Protein AF-A0A7W0FFZ6-F1 (afdb_monomer_lite)

pLDDT: mean 91.57, std 6.15, range [61.5, 97.56]

Radius of gyration: 18.79 Å; chains: 1; bounding box: 49×24×51 Å

Structure (mmCIF, N/CA/C/O backbone):
data_AF-A0A7W0FFZ6-F1
#
_entry.id   AF-A0A7W0FFZ6-F1
#
loop_
_atom_site.group_PDB
_atom_site.id
_atom_site.type_symbol
_atom_site.label_atom_id
_atom_site.label_alt_id
_atom_site.label_comp_id
_atom_site.label_asym_id
_atom_site.label_entity_id
_atom_site.label_seq_id
_atom_site.pdbx_PDB_ins_code
_atom_site.Cartn_x
_atom_site.Cartn_y
_atom_site.Cartn_z
_atom_site.occupancy
_atom_site.B_iso_or_equiv
_atom_site.auth_seq_id
_atom_site.auth_comp_id
_atom_site.auth_asym_id
_atom_site.auth_atom_id
_atom_site.pdbx_PDB_model_num
ATOM 1 N N . MET A 1 1 ? -24.785 -2.600 30.998 1.00 61.50 1 MET A N 1
ATOM 2 C CA . MET A 1 1 ? -23.933 -2.367 29.816 1.00 61.50 1 MET A CA 1
ATOM 3 C C . MET A 1 1 ? -24.801 -1.871 28.686 1.00 61.50 1 MET A C 1
ATOM 5 O O . MET A 1 1 ? -25.763 -2.546 28.333 1.00 61.50 1 MET A O 1
ATOM 9 N N . THR A 1 2 ? -24.495 -0.690 28.165 1.00 86.81 2 THR A N 1
ATOM 10 C CA . THR A 1 2 ? -25.173 -0.147 26.983 1.00 86.81 2 THR A CA 1
ATOM 11 C C . THR A 1 2 ? -24.725 -0.905 25.726 1.00 86.81 2 THR A C 1
ATOM 13 O O . THR A 1 2 ? -23.670 -1.542 25.702 1.00 86.81 2 THR A O 1
ATOM 16 N N . PHE A 1 3 ? -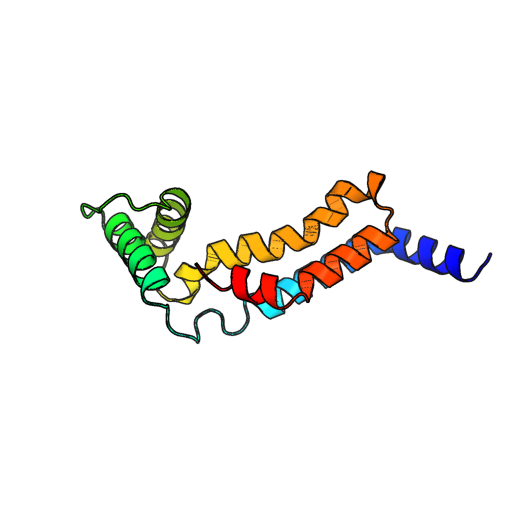25.530 -0.874 24.661 1.00 84.06 3 PHE A N 1
ATOM 17 C CA . PHE A 1 3 ? -25.197 -1.531 23.388 1.00 84.06 3 PHE A CA 1
ATOM 18 C C . PHE A 1 3 ? -23.836 -1.071 22.825 1.00 84.06 3 PHE A C 1
ATOM 20 O O . PHE A 1 3 ? -23.053 -1.887 22.340 1.00 84.06 3 PHE A O 1
ATOM 27 N N . LEU A 1 4 ? -23.522 0.219 22.978 1.00 82.06 4 LEU A N 1
ATOM 28 C CA . LEU A 1 4 ? -22.272 0.831 22.521 1.00 82.06 4 LEU A CA 1
ATOM 29 C C . LEU A 1 4 ? -21.043 0.329 23.296 1.00 82.06 4 LEU A C 1
ATOM 31 O O . LEU A 1 4 ? -20.008 0.047 22.695 1.00 82.06 4 LEU A O 1
ATOM 35 N N . GLU A 1 5 ? -21.157 0.134 24.612 1.00 83.25 5 GLU A N 1
ATOM 36 C CA . GLU A 1 5 ? -20.075 -0.443 25.427 1.00 83.25 5 GLU A CA 1
ATOM 37 C C . GLU A 1 5 ? -19.745 -1.877 25.007 1.00 83.25 5 GLU A C 1
ATOM 39 O O . GLU A 1 5 ? -18.578 -2.272 24.973 1.00 83.25 5 GLU A O 1
ATOM 44 N N . LYS A 1 6 ? -20.771 -2.658 24.650 1.00 86.00 6 LYS A N 1
ATOM 45 C CA . LYS A 1 6 ? -20.597 -4.039 24.194 1.00 86.00 6 LYS A CA 1
ATOM 46 C C . LYS A 1 6 ? -19.863 -4.103 22.851 1.00 86.00 6 LYS A C 1
ATOM 48 O O . LYS A 1 6 ? -19.011 -4.968 22.671 1.00 86.00 6 LYS A O 1
ATOM 53 N N . ILE A 1 7 ? -20.161 -3.182 21.932 1.00 86.25 7 ILE A N 1
ATOM 54 C CA . ILE A 1 7 ? -19.445 -3.060 20.653 1.00 86.25 7 ILE A CA 1
ATOM 55 C C . ILE A 1 7 ? -17.981 -2.693 20.894 1.00 86.25 7 ILE A C 1
ATOM 57 O O . ILE A 1 7 ? -17.096 -3.377 20.385 1.00 86.25 7 ILE A O 1
ATOM 61 N N . ASN A 1 8 ? -17.711 -1.673 21.710 1.00 86.06 8 ASN A N 1
ATOM 62 C CA . ASN A 1 8 ? -16.338 -1.254 21.993 1.00 86.06 8 ASN A CA 1
ATOM 63 C C . ASN A 1 8 ? -15.512 -2.362 22.659 1.00 86.06 8 ASN A C 1
ATOM 65 O O . ASN A 1 8 ? -14.349 -2.549 22.305 1.00 86.06 8 ASN A O 1
ATOM 69 N N . SER A 1 9 ? -16.100 -3.149 23.568 1.00 87.12 9 SER A N 1
ATOM 70 C CA . SER A 1 9 ? -15.374 -4.262 24.193 1.00 87.12 9 SER A CA 1
ATOM 71 C C . SER A 1 9 ? -15.050 -5.383 23.198 1.00 87.12 9 SER A C 1
ATOM 73 O O . SER A 1 9 ? -13.943 -5.925 23.228 1.00 87.12 9 SER A O 1
ATOM 75 N N . LEU A 1 10 ? -15.968 -5.693 22.272 1.00 90.00 10 LEU A N 1
ATOM 76 C CA . LEU A 1 10 ? -15.727 -6.649 21.188 1.00 90.00 10 LEU A CA 1
ATOM 77 C C . LEU A 1 10 ? -14.634 -6.154 20.239 1.00 90.00 10 LEU A C 1
ATOM 79 O O . LEU A 1 10 ? -13.723 -6.912 19.912 1.00 90.00 10 LEU A O 1
ATOM 83 N N . LEU A 1 11 ? -14.700 -4.889 19.822 1.00 88.94 11 LEU A N 1
ATOM 84 C CA . LEU A 1 11 ? -13.714 -4.290 18.924 1.00 88.94 11 LEU A CA 1
ATOM 85 C C . LEU A 1 11 ? -12.327 -4.264 19.545 1.00 88.94 11 LEU A C 1
ATOM 87 O O . LEU A 1 11 ? -11.367 -4.597 18.865 1.00 88.94 11 LEU A O 1
ATOM 91 N N . ASN A 1 12 ? -12.216 -3.938 20.832 1.00 90.12 12 ASN A N 1
ATOM 92 C CA . ASN A 1 12 ? -10.936 -3.978 21.527 1.00 90.12 12 ASN A CA 1
ATOM 93 C C . ASN A 1 12 ? -10.398 -5.417 21.609 1.00 90.12 12 ASN A C 1
ATOM 95 O O . ASN A 1 12 ? -9.256 -5.690 21.236 1.00 90.12 12 ASN A O 1
ATOM 99 N N . ARG A 1 13 ? -11.257 -6.377 21.978 1.00 92.25 13 ARG A N 1
ATOM 100 C CA . ARG A 1 13 ? -10.885 -7.797 22.058 1.00 92.25 13 ARG A CA 1
ATOM 101 C C . ARG A 1 13 ? -10.397 -8.366 20.722 1.00 92.25 13 ARG A C 1
ATOM 103 O O . ARG A 1 13 ? -9.466 -9.167 20.714 1.00 92.25 13 ARG A O 1
ATOM 110 N N . TYR A 1 14 ? -11.014 -7.968 19.611 1.00 95.19 14 TYR A N 1
ATOM 111 C CA . TYR A 1 14 ? -10.721 -8.482 18.268 1.00 95.19 14 TYR A CA 1
ATOM 112 C C . TYR A 1 14 ? -10.041 -7.454 17.357 1.00 95.19 14 TYR A C 1
ATOM 114 O O . TYR A 1 14 ? -10.052 -7.605 16.137 1.00 95.19 14 TYR A O 1
ATOM 122 N N . PHE A 1 15 ? -9.412 -6.427 17.928 1.00 94.50 15 PHE A N 1
ATOM 123 C CA . PHE A 1 15 ? -8.855 -5.301 17.177 1.00 94.50 15 PHE A CA 1
ATOM 124 C C . PHE A 1 15 ? -7.890 -5.748 16.073 1.00 94.50 15 PHE A C 1
ATOM 126 O O . PHE A 1 15 ? -8.019 -5.356 14.915 1.00 94.50 15 PHE A O 1
ATOM 133 N N . ILE A 1 16 ? -6.950 -6.631 16.426 1.00 95.06 16 ILE A N 1
ATOM 134 C CA . ILE A 1 16 ? -5.943 -7.158 15.496 1.00 95.06 16 ILE A CA 1
ATOM 135 C C . ILE A 1 16 ? -6.611 -7.927 14.353 1.00 95.06 16 ILE A C 1
ATOM 137 O O . ILE A 1 16 ? -6.204 -7.786 13.205 1.00 95.06 16 ILE A O 1
ATOM 141 N N . LEU A 1 17 ? -7.659 -8.700 14.647 1.00 96.56 17 LEU A N 1
ATOM 142 C CA . LEU A 1 17 ? -8.387 -9.453 13.631 1.00 96.56 17 LEU A CA 1
ATOM 143 C C . LEU A 1 17 ? -9.059 -8.512 12.625 1.00 96.56 17 LEU A C 1
ATOM 145 O O . LEU A 1 17 ? -8.931 -8.727 11.425 1.00 96.56 17 LEU A O 1
ATOM 149 N N . PHE A 1 18 ? -9.714 -7.445 13.091 1.00 96.31 18 PHE A N 1
ATOM 150 C CA . PHE A 1 18 ? -10.321 -6.453 12.199 1.00 96.31 18 PHE A CA 1
ATOM 151 C C . PHE A 1 18 ? -9.283 -5.730 11.334 1.00 96.31 18 PHE A C 1
ATOM 153 O O . PHE A 1 18 ? -9.503 -5.573 10.134 1.00 96.31 18 PHE A O 1
ATOM 160 N N . MET A 1 19 ? -8.130 -5.361 11.901 1.00 96.62 19 MET A N 1
ATOM 161 C CA . MET A 1 19 ? -7.026 -4.765 11.137 1.00 96.62 19 MET A CA 1
ATOM 162 C C . MET A 1 19 ? -6.472 -5.729 10.076 1.00 96.62 19 MET A C 1
ATOM 164 O O . MET A 1 19 ? -6.200 -5.316 8.950 1.00 96.62 19 MET A O 1
ATOM 168 N N . LEU A 1 20 ? -6.342 -7.020 10.401 1.00 96.94 20 LEU A N 1
ATOM 169 C CA . LEU A 1 20 ? -5.923 -8.042 9.438 1.00 96.94 20 LEU A CA 1
ATOM 170 C C . LEU A 1 20 ? -6.956 -8.233 8.324 1.00 96.94 20 LEU A C 1
ATOM 172 O O . LEU A 1 20 ? -6.575 -8.331 7.162 1.00 96.94 20 LEU A O 1
ATOM 176 N N . ILE A 1 21 ? -8.251 -8.234 8.648 1.00 97.56 21 ILE A N 1
ATOM 177 C CA . ILE A 1 21 ? -9.320 -8.307 7.642 1.00 97.56 21 ILE A CA 1
ATOM 178 C C . ILE A 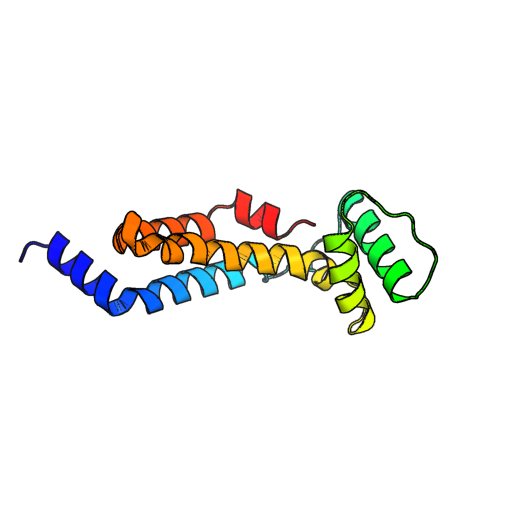1 21 ? -9.253 -7.097 6.702 1.00 97.56 21 ILE A C 1
ATOM 180 O O . ILE A 1 21 ? -9.342 -7.271 5.485 1.00 97.56 21 ILE A O 1
ATOM 184 N N . ALA A 1 22 ? -9.046 -5.889 7.235 1.00 97.12 22 ALA A N 1
ATOM 185 C CA . ALA A 1 22 ? -8.872 -4.686 6.424 1.00 97.12 22 ALA A CA 1
ATOM 186 C C . ALA A 1 22 ? -7.638 -4.791 5.508 1.00 97.12 22 ALA A C 1
ATOM 188 O O . ALA A 1 22 ? -7.740 -4.506 4.315 1.00 97.12 22 ALA A O 1
ATOM 189 N N . LEU A 1 23 ? -6.502 -5.275 6.026 1.00 97.50 23 LEU A N 1
ATOM 190 C CA . LEU A 1 23 ? -5.276 -5.482 5.247 1.00 97.50 23 LEU A CA 1
ATOM 191 C C . LEU A 1 23 ? -5.469 -6.501 4.118 1.00 97.50 23 LEU A C 1
ATOM 193 O O . LEU A 1 23 ? -5.082 -6.241 2.982 1.00 97.50 23 LEU A O 1
ATOM 197 N N . VAL A 1 24 ? -6.071 -7.655 4.415 1.00 97.50 24 VAL A N 1
ATOM 198 C CA . VAL A 1 24 ? -6.317 -8.709 3.420 1.00 97.50 24 VAL A CA 1
ATOM 199 C C . VAL A 1 24 ? -7.285 -8.217 2.347 1.00 97.50 24 VAL A C 1
ATOM 201 O O . VAL A 1 24 ? -7.041 -8.432 1.162 1.00 97.50 24 VAL A O 1
ATOM 204 N N . SER A 1 25 ? -8.336 -7.493 2.739 1.00 97.06 25 SER A N 1
ATOM 205 C CA . SER A 1 25 ? -9.280 -6.880 1.794 1.00 97.06 25 SER A CA 1
ATOM 206 C C . SER A 1 25 ? -8.572 -5.872 0.886 1.00 97.06 25 SER A C 1
ATOM 208 O O . SER A 1 25 ? -8.730 -5.904 -0.332 1.00 97.06 25 SER A O 1
ATOM 210 N N . ALA A 1 26 ? -7.723 -5.019 1.461 1.00 96.75 26 ALA A N 1
ATOM 211 C CA . ALA A 1 26 ? -6.926 -4.051 0.721 1.00 96.75 26 ALA A CA 1
ATOM 212 C C . ALA A 1 26 ? -5.940 -4.706 -0.252 1.00 96.75 26 ALA A C 1
ATOM 214 O O . ALA A 1 26 ? -5.813 -4.243 -1.387 1.00 96.75 26 ALA A O 1
ATOM 215 N N . ALA A 1 27 ? -5.263 -5.773 0.178 1.00 96.75 27 ALA A N 1
ATOM 216 C CA . ALA A 1 27 ? -4.350 -6.542 -0.656 1.00 96.75 27 ALA A CA 1
ATOM 217 C C . ALA A 1 27 ? -5.091 -7.199 -1.818 1.00 96.75 27 ALA A C 1
ATOM 219 O O . ALA A 1 27 ? -4.659 -7.071 -2.960 1.00 96.75 27 ALA A O 1
ATOM 220 N N . PHE A 1 28 ? -6.243 -7.818 -1.557 1.00 96.50 28 PHE A N 1
ATOM 221 C CA . PHE A 1 28 ? -7.077 -8.402 -2.601 1.00 96.50 28 PHE A CA 1
ATOM 222 C C . PHE A 1 28 ? -7.466 -7.357 -3.658 1.00 96.50 28 PHE A C 1
ATOM 224 O O . PHE A 1 28 ? -7.198 -7.546 -4.841 1.00 96.50 28 PHE A O 1
ATOM 231 N N . LEU A 1 29 ? -7.997 -6.204 -3.246 1.00 94.44 29 LEU A N 1
ATOM 232 C CA . LEU A 1 29 ? -8.418 -5.150 -4.179 1.00 94.44 29 LEU A CA 1
ATOM 233 C C . LEU A 1 29 ? -7.268 -4.557 -5.005 1.00 94.44 29 LEU A C 1
ATOM 235 O O . LEU A 1 29 ? -7.471 -4.147 -6.149 1.00 94.44 29 LEU A O 1
ATOM 239 N N . ARG A 1 30 ? -6.060 -4.485 -4.439 1.00 94.94 30 ARG A N 1
ATOM 240 C CA . ARG A 1 30 ? -4.918 -3.828 -5.088 1.00 94.94 30 ARG A CA 1
ATOM 241 C C . ARG A 1 30 ? -4.069 -4.789 -5.926 1.00 94.94 30 ARG A C 1
ATOM 243 O O . ARG A 1 30 ? -3.625 -4.395 -6.997 1.00 94.94 30 ARG A O 1
ATOM 250 N N . PHE A 1 31 ? -3.901 -6.047 -5.511 1.00 94.50 31 PHE A N 1
ATOM 251 C CA . PHE A 1 31 ? -3.106 -7.037 -6.253 1.00 94.50 31 PHE A CA 1
ATOM 252 C C . PHE A 1 31 ? -3.882 -7.756 -7.360 1.00 94.50 31 PHE A C 1
ATOM 254 O O . PHE A 1 31 ? -3.280 -8.150 -8.363 1.00 94.50 31 PHE A O 1
ATOM 261 N N . VAL A 1 32 ? -5.200 -7.940 -7.219 1.00 92.31 32 VAL A N 1
ATOM 262 C CA . VAL A 1 32 ? -5.990 -8.652 -8.236 1.00 92.31 32 VAL A CA 1
ATOM 263 C C . VAL A 1 32 ? -5.893 -7.921 -9.577 1.00 92.31 32 VAL A C 1
ATOM 265 O O . VAL A 1 32 ? -6.187 -6.728 -9.678 1.00 92.31 32 VAL A O 1
ATOM 268 N N . ASN A 1 33 ? -5.479 -8.643 -10.622 1.00 88.44 33 ASN A N 1
ATOM 269 C CA . ASN A 1 33 ? -5.302 -8.129 -11.985 1.00 88.44 33 ASN A CA 1
ATOM 270 C C . ASN A 1 33 ? -4.329 -6.939 -12.110 1.00 88.44 33 ASN A C 1
ATOM 272 O O . ASN A 1 33 ? -4.475 -6.123 -13.017 1.00 88.44 33 ASN A O 1
ATOM 276 N N . LEU A 1 34 ? -3.343 -6.803 -11.215 1.00 90.75 34 LEU A N 1
ATOM 277 C CA . LEU A 1 34 ? -2.410 -5.664 -11.222 1.00 90.75 34 LEU A CA 1
ATOM 278 C C . LEU A 1 34 ? -1.627 -5.519 -12.542 1.00 90.75 34 LEU A C 1
ATOM 280 O O . LEU A 1 34 ? -1.446 -4.408 -13.040 1.00 90.75 34 LEU A O 1
ATOM 284 N N . GLY A 1 35 ? -1.202 -6.644 -13.121 1.00 87.50 35 GLY A N 1
ATOM 285 C CA . GLY A 1 35 ? -0.469 -6.685 -14.391 1.00 87.50 35 GLY A CA 1
ATOM 286 C C . GLY A 1 35 ? -1.346 -6.820 -15.639 1.00 87.50 35 GLY A C 1
ATOM 287 O O . GLY A 1 35 ? -0.800 -6.926 -16.732 1.00 87.50 35 GLY A O 1
ATOM 288 N N . ALA A 1 36 ? -2.678 -6.859 -15.495 1.00 89.38 36 ALA A N 1
ATOM 289 C CA . ALA A 1 36 ? -3.584 -7.109 -16.618 1.00 89.38 36 ALA A CA 1
ATOM 290 C C . ALA A 1 36 ? -3.765 -5.882 -17.525 1.00 89.38 36 ALA A C 1
ATOM 292 O O . ALA A 1 36 ? -3.985 -6.035 -18.723 1.00 89.38 36 ALA A O 1
ATOM 293 N N . SER A 1 37 ? -3.679 -4.670 -16.967 1.00 88.69 37 SER A N 1
ATOM 294 C CA . SER A 1 37 ? -3.658 -3.444 -17.763 1.00 88.69 37 SER A CA 1
ATOM 295 C C . SER A 1 37 ? -2.232 -3.088 -18.166 1.00 88.69 37 SER A C 1
ATOM 297 O O . SER A 1 37 ? -1.285 -3.272 -17.395 1.00 88.69 37 SER A O 1
ATOM 299 N N . ASN A 1 38 ? -2.095 -2.536 -19.369 1.00 90.25 38 ASN A N 1
ATOM 300 C CA . ASN A 1 38 ? -0.827 -2.001 -19.845 1.00 90.25 38 ASN A CA 1
ATOM 301 C C . ASN A 1 38 ? -0.370 -0.820 -18.979 1.00 90.25 38 ASN A C 1
ATOM 303 O O . ASN A 1 38 ? -1.177 -0.150 -18.321 1.00 90.25 38 ASN A O 1
ATOM 307 N N . LEU A 1 39 ? 0.941 -0.590 -18.978 1.00 91.62 39 LEU A N 1
ATOM 308 C CA . LEU A 1 39 ? 1.528 0.611 -18.402 1.00 91.62 39 LEU A CA 1
ATOM 309 C C . LEU A 1 39 ? 1.144 1.826 -19.250 1.00 91.62 39 LEU A C 1
ATOM 311 O O . LEU A 1 39 ? 1.053 1.738 -20.474 1.00 91.62 39 LEU A O 1
ATOM 315 N N . THR A 1 40 ? 0.921 2.953 -18.588 1.00 93.06 40 THR A N 1
ATOM 316 C CA . THR A 1 40 ? 0.852 4.259 -19.249 1.00 93.06 40 THR A CA 1
ATOM 317 C C . THR A 1 40 ? 2.229 4.658 -19.781 1.00 93.06 40 THR A C 1
ATOM 319 O O . THR A 1 40 ? 3.246 4.128 -19.331 1.00 93.06 40 THR A O 1
ATOM 322 N N . ASP A 1 41 ? 2.291 5.631 -20.692 1.00 90.94 41 ASP A N 1
ATOM 323 C CA . ASP A 1 41 ? 3.569 6.125 -21.230 1.00 90.94 41 ASP A CA 1
ATOM 324 C C . ASP A 1 41 ? 4.522 6.591 -20.117 1.00 90.94 41 ASP A C 1
ATOM 326 O O . ASP A 1 41 ? 5.730 6.346 -20.168 1.00 90.94 41 ASP A O 1
ATOM 330 N N . HIS A 1 42 ? 3.970 7.210 -19.066 1.00 90.56 42 HIS A N 1
ATOM 331 C CA . HIS A 1 42 ? 4.743 7.641 -17.906 1.00 90.56 42 HIS A CA 1
ATOM 332 C C . HIS A 1 42 ? 5.315 6.449 -17.129 1.00 90.56 42 HIS A C 1
ATOM 334 O O . HIS A 1 42 ? 6.532 6.357 -16.969 1.00 90.56 42 HIS A O 1
ATOM 340 N N . GLU A 1 43 ? 4.469 5.500 -16.723 1.00 92.75 43 GLU A N 1
ATOM 341 C CA . GLU A 1 43 ? 4.889 4.288 -16.006 1.00 92.75 43 GLU A CA 1
ATOM 342 C C . GLU A 1 43 ? 5.917 3.478 -16.809 1.00 92.75 43 GLU A C 1
ATOM 344 O O . GLU A 1 43 ? 6.920 3.014 -16.264 1.00 92.75 43 GLU A O 1
ATOM 349 N N . ALA A 1 44 ? 5.693 3.336 -18.118 1.00 93.12 44 ALA A N 1
ATOM 350 C CA . ALA A 1 44 ? 6.577 2.614 -19.022 1.00 93.12 44 ALA A CA 1
ATOM 351 C C . ALA A 1 44 ? 7.954 3.280 -19.106 1.00 93.12 44 ALA A C 1
ATOM 353 O O . ALA A 1 44 ? 8.971 2.591 -19.044 1.00 93.12 44 ALA A O 1
ATOM 354 N N . SER A 1 45 ? 8.007 4.615 -19.179 1.00 91.88 45 SER A N 1
ATOM 355 C CA . SER A 1 45 ? 9.275 5.352 -19.210 1.00 91.88 45 SER A CA 1
ATOM 356 C C . SER A 1 45 ? 10.129 5.100 -17.963 1.00 91.88 45 SER A C 1
ATOM 358 O O . SER A 1 45 ? 11.354 4.993 -18.058 1.00 91.88 45 SER A O 1
ATOM 360 N N . ILE A 1 46 ? 9.500 4.960 -16.793 1.00 91.50 46 ILE A N 1
ATOM 361 C CA . ILE A 1 46 ? 10.194 4.718 -15.527 1.00 91.50 46 ILE A CA 1
ATOM 362 C C . ILE A 1 46 ? 10.556 3.232 -15.384 1.00 91.50 46 ILE A C 1
ATOM 364 O O . ILE A 1 46 ? 11.663 2.900 -14.958 1.00 91.50 46 ILE A O 1
ATOM 368 N N . ALA A 1 47 ? 9.675 2.324 -15.809 1.00 93.00 47 ALA A N 1
ATOM 369 C CA . ALA A 1 47 ? 9.961 0.891 -15.841 1.00 93.00 47 ALA A CA 1
ATOM 370 C C . ALA A 1 47 ? 11.135 0.560 -16.783 1.00 93.00 47 ALA A C 1
ATOM 372 O O . ALA A 1 47 ? 11.996 -0.245 -16.435 1.00 93.00 47 ALA A O 1
ATOM 373 N N . LEU A 1 48 ? 11.231 1.217 -17.942 1.00 92.56 48 LEU A N 1
ATOM 374 C CA . LEU A 1 48 ? 12.362 1.056 -18.860 1.00 92.56 48 LEU A CA 1
ATOM 375 C C . LEU A 1 48 ? 13.678 1.547 -18.247 1.00 92.56 48 LEU A C 1
ATOM 377 O O . LEU A 1 48 ? 14.700 0.882 -18.401 1.00 92.56 48 LEU A O 1
ATOM 381 N N . GLN A 1 49 ? 13.658 2.653 -17.494 1.00 92.12 49 GLN A N 1
ATOM 382 C CA . GLN A 1 49 ? 14.833 3.100 -16.734 1.00 92.12 49 GLN A CA 1
ATOM 383 C C . GLN A 1 49 ? 15.278 2.036 -15.721 1.00 92.12 49 GLN A C 1
ATOM 385 O O . GLN A 1 49 ? 16.464 1.714 -15.651 1.00 92.12 49 GLN A O 1
ATOM 390 N N . ALA A 1 50 ? 14.333 1.434 -14.990 1.00 92.12 50 ALA A N 1
ATOM 391 C CA . ALA A 1 50 ? 14.633 0.350 -14.055 1.00 92.12 50 ALA A CA 1
ATOM 392 C C . ALA A 1 50 ? 15.188 -0.901 -14.757 1.00 92.12 50 ALA A C 1
ATOM 394 O O . ALA A 1 50 ? 16.097 -1.549 -14.243 1.00 92.12 50 ALA A O 1
ATOM 395 N N . LEU A 1 51 ? 14.694 -1.218 -15.956 1.00 93.06 51 LEU A N 1
ATOM 396 C CA . LEU A 1 51 ? 15.178 -2.341 -16.762 1.00 93.06 51 LEU A CA 1
ATOM 397 C C . LEU A 1 51 ? 16.590 -2.112 -17.317 1.00 93.06 51 LEU A C 1
ATOM 399 O O . LEU A 1 51 ? 17.396 -3.039 -17.363 1.00 93.06 51 LEU A O 1
ATOM 403 N N . HIS A 1 52 ? 16.908 -0.896 -17.759 1.00 91.94 52 HIS A N 1
ATOM 404 C CA . HIS A 1 52 ? 18.263 -0.556 -18.205 1.00 91.94 52 HIS A CA 1
ATOM 405 C C . HIS A 1 52 ? 19.247 -0.609 -17.033 1.00 91.94 52 HIS A C 1
ATOM 407 O O . HIS A 1 52 ? 20.311 -1.221 -17.141 1.00 91.94 52 HIS A O 1
ATOM 413 N N . SER A 1 53 ? 18.842 -0.057 -15.886 1.00 90.06 53 SER A N 1
ATOM 414 C CA . SER A 1 53 ? 19.596 -0.117 -14.633 1.00 90.06 53 SER A CA 1
ATOM 415 C C . SER A 1 53 ? 19.857 -1.564 -14.188 1.00 90.06 53 SER A C 1
ATOM 417 O O . SER A 1 53 ? 20.995 -1.916 -13.882 1.00 90.06 53 SER A O 1
ATOM 419 N N . SER A 1 54 ? 18.853 -2.451 -14.247 1.00 91.50 54 SER A N 1
ATOM 420 C CA . SER A 1 54 ? 19.024 -3.867 -13.879 1.00 91.50 54 SER A CA 1
ATOM 421 C C . SER A 1 54 ? 19.970 -4.635 -14.814 1.00 91.50 54 SER A C 1
ATOM 423 O O . SER A 1 54 ? 20.555 -5.636 -14.404 1.00 91.50 54 SER A O 1
ATOM 425 N N . LYS A 1 55 ? 20.156 -4.158 -16.052 1.00 91.25 55 LYS A N 1
ATOM 426 C CA . LYS A 1 55 ? 21.091 -4.708 -17.049 1.00 91.25 55 LYS A CA 1
ATOM 427 C C . LYS A 1 55 ? 22.481 -4.060 -17.014 1.00 91.25 55 LYS A C 1
ATOM 429 O O . LYS A 1 55 ? 23.321 -4.411 -17.839 1.00 91.25 55 LYS A O 1
ATOM 434 N N . GLY A 1 56 ? 22.730 -3.120 -16.098 1.00 84.25 56 GLY A N 1
ATOM 435 C CA . GLY A 1 56 ? 24.002 -2.396 -16.002 1.00 84.25 56 GLY A CA 1
ATOM 436 C C . GLY A 1 56 ? 24.256 -1.419 -17.155 1.00 84.25 56 GLY A C 1
ATOM 437 O O . GLY A 1 56 ? 25.406 -1.089 -17.430 1.00 84.25 56 GLY A O 1
ATOM 438 N N . GLN A 1 57 ? 23.205 -0.982 -17.853 1.00 85.38 57 GLN A N 1
ATOM 439 C CA . GLN A 1 57 ? 23.306 0.013 -18.921 1.00 85.38 57 GLN A CA 1
ATOM 440 C C . GLN A 1 57 ? 23.306 1.429 -18.336 1.00 85.38 57 GLN A C 1
ATOM 442 O O . GLN A 1 57 ? 22.703 1.677 -17.288 1.00 85.38 57 GLN A O 1
ATOM 447 N N . GLU A 1 58 ? 23.957 2.373 -19.022 1.00 72.94 58 GLU A N 1
ATOM 448 C CA . GLU A 1 58 ? 23.843 3.789 -18.671 1.00 72.94 58 GLU A CA 1
ATOM 449 C C . GLU A 1 58 ? 22.383 4.235 -18.800 1.00 72.94 58 GLU A C 1
ATOM 451 O O . GLU A 1 58 ? 21.723 4.000 -19.815 1.00 72.94 58 GLU A O 1
ATOM 456 N N . TRP A 1 59 ? 21.867 4.868 -17.750 1.00 71.31 59 TRP A N 1
ATOM 457 C CA . TRP A 1 59 ? 20.496 5.353 -17.708 1.00 71.31 59 TRP A CA 1
ATOM 458 C C . TRP A 1 59 ? 20.458 6.780 -17.168 1.00 71.31 59 TRP A C 1
ATOM 460 O O . TRP A 1 59 ? 21.290 7.197 -16.362 1.00 71.31 59 TRP A O 1
ATOM 470 N N . VAL A 1 60 ? 19.484 7.549 -17.649 1.00 70.25 60 VAL A N 1
ATOM 471 C CA . VAL A 1 60 ? 19.274 8.932 -17.221 1.00 70.25 60 VAL A CA 1
ATOM 472 C C . VAL A 1 60 ? 18.550 8.912 -15.884 1.00 70.25 60 VAL A C 1
ATOM 474 O O . VAL A 1 60 ? 17.453 8.367 -15.798 1.00 70.25 60 VAL A O 1
ATOM 477 N N . ILE A 1 61 ? 19.140 9.524 -14.856 1.00 67.62 61 ILE A N 1
ATOM 478 C CA . ILE A 1 61 ? 18.505 9.663 -13.542 1.00 67.62 61 ILE A CA 1
ATOM 479 C C . ILE A 1 61 ? 17.271 10.564 -13.685 1.00 67.62 61 ILE A C 1
ATOM 481 O O . ILE A 1 61 ? 17.379 11.789 -13.724 1.00 67.62 61 ILE A O 1
ATOM 485 N N . GLY A 1 62 ? 16.097 9.943 -13.798 1.00 73.12 62 GLY A N 1
ATOM 486 C CA . GLY A 1 62 ? 14.807 10.624 -13.774 1.00 73.12 62 GLY A CA 1
ATOM 487 C C . GLY A 1 62 ? 14.403 11.088 -12.369 1.00 73.12 62 GLY A C 1
ATOM 488 O O . GLY A 1 62 ? 15.096 10.860 -11.380 1.00 73.12 62 GLY A O 1
ATOM 489 N N . GLY A 1 63 ? 13.230 11.719 -12.261 1.00 79.19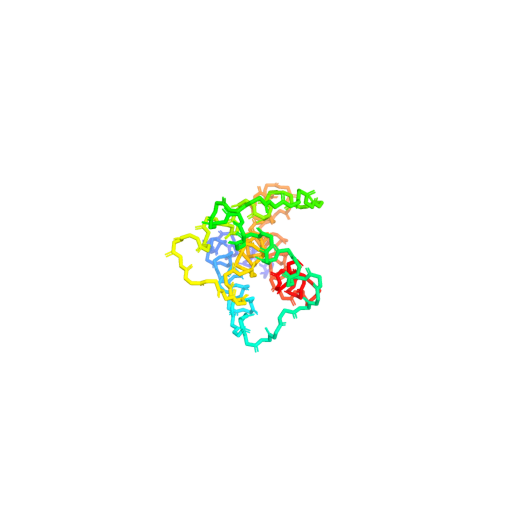 63 GLY A N 1
ATOM 490 C CA . GLY A 1 63 ? 12.757 12.338 -11.013 1.00 79.19 63 GLY A CA 1
ATOM 491 C C . GLY A 1 63 ? 12.433 11.380 -9.855 1.00 79.19 63 GLY A C 1
ATOM 492 O O . GLY A 1 63 ? 12.203 11.848 -8.744 1.00 79.19 63 GLY A O 1
ATOM 493 N N . GLN A 1 64 ? 12.416 10.059 -10.077 1.00 87.50 64 GLN A N 1
ATOM 494 C CA . GLN A 1 64 ? 12.012 9.057 -9.077 1.00 87.50 64 GLN A CA 1
ATOM 495 C C . GLN A 1 64 ? 13.085 7.968 -8.837 1.00 87.50 64 GLN A C 1
ATOM 497 O O . GLN A 1 64 ? 12.816 6.774 -9.005 1.00 87.50 64 GLN A O 1
ATOM 502 N N . PRO A 1 65 ? 14.313 8.332 -8.418 1.00 88.50 65 PRO A N 1
ATOM 503 C CA . PRO A 1 65 ? 15.429 7.387 -8.311 1.00 88.50 65 PRO A CA 1
ATOM 504 C C . PRO A 1 65 ? 15.180 6.258 -7.300 1.00 88.50 65 PRO A C 1
ATOM 506 O O . PRO A 1 65 ? 15.626 5.134 -7.516 1.00 88.50 65 PRO A O 1
ATOM 509 N N . GLY A 1 66 ? 14.434 6.524 -6.220 1.00 89.50 66 GLY A N 1
ATOM 510 C CA . GLY A 1 66 ? 14.095 5.509 -5.218 1.00 89.50 66 GLY A CA 1
ATOM 511 C C . GLY A 1 66 ? 13.220 4.387 -5.783 1.00 89.50 66 GLY A C 1
ATOM 512 O O . GLY A 1 66 ? 13.520 3.211 -5.585 1.00 89.50 66 GLY A O 1
ATOM 513 N N . TYR A 1 67 ? 12.178 4.740 -6.541 1.00 91.19 67 TYR A N 1
ATOM 514 C CA . TYR A 1 67 ? 11.314 3.756 -7.193 1.00 91.19 67 TYR A CA 1
ATOM 515 C C . TYR A 1 67 ? 12.058 2.996 -8.299 1.00 91.19 67 TYR A C 1
ATOM 517 O O . TYR A 1 67 ? 11.961 1.769 -8.360 1.00 91.19 67 TYR A O 1
ATOM 525 N N . VAL A 1 68 ? 12.863 3.688 -9.117 1.00 92.44 68 VAL A N 1
ATOM 526 C CA . VAL A 1 68 ? 13.690 3.044 -10.152 1.00 92.44 68 VAL A CA 1
ATOM 527 C C . VAL A 1 68 ? 14.652 2.035 -9.528 1.00 92.44 68 VAL A C 1
ATOM 529 O O . VAL A 1 68 ? 14.707 0.894 -9.981 1.00 92.44 68 VAL A O 1
ATOM 532 N N . GLY A 1 69 ? 15.368 2.408 -8.465 1.00 91.69 69 GLY A N 1
ATOM 533 C CA . GLY A 1 69 ? 16.312 1.521 -7.783 1.00 91.69 69 GLY A CA 1
ATOM 534 C C . GLY A 1 69 ? 15.639 0.271 -7.213 1.00 91.69 69 GLY A C 1
ATOM 535 O O . GLY A 1 69 ? 16.071 -0.846 -7.492 1.00 91.69 69 GLY A O 1
ATOM 536 N N . LEU A 1 70 ? 14.534 0.443 -6.482 1.00 93.25 70 LEU A N 1
ATO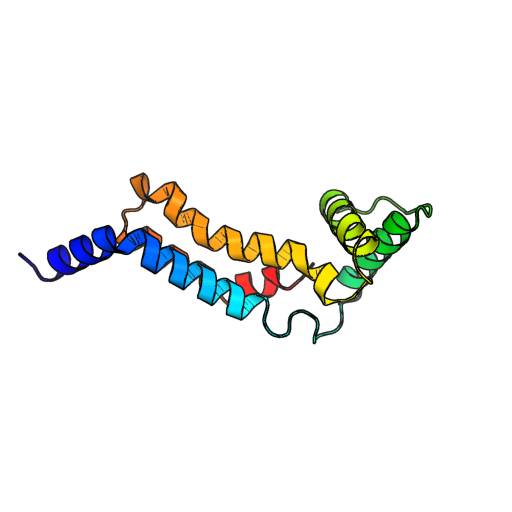M 537 C CA . LEU A 1 70 ? 13.765 -0.675 -5.925 1.00 93.25 70 LEU A CA 1
ATOM 538 C C . LEU A 1 70 ? 13.195 -1.594 -7.017 1.00 93.25 70 LEU A C 1
ATOM 540 O O . LEU A 1 70 ? 13.227 -2.818 -6.886 1.00 93.25 70 LEU A O 1
ATOM 544 N N . THR A 1 71 ? 12.686 -1.028 -8.109 1.00 94.19 71 THR A N 1
ATOM 545 C CA . THR A 1 71 ? 12.129 -1.801 -9.230 1.00 94.19 71 THR A CA 1
ATOM 546 C C . THR A 1 71 ? 13.226 -2.515 -10.020 1.00 94.19 71 THR A C 1
ATOM 548 O O . THR A 1 71 ? 13.032 -3.653 -10.440 1.00 94.19 71 THR A O 1
ATOM 551 N N . SER A 1 72 ? 14.415 -1.915 -10.138 1.00 92.94 72 SER A N 1
ATOM 552 C CA . SER A 1 72 ? 15.584 -2.544 -10.775 1.00 92.94 72 SER A CA 1
ATOM 553 C C . SER A 1 72 ? 15.984 -3.835 -10.057 1.00 92.94 72 SER A C 1
ATOM 555 O O . SER A 1 72 ? 16.347 -4.808 -10.711 1.00 92.94 72 SER A O 1
ATOM 557 N N . LEU A 1 73 ? 15.878 -3.866 -8.721 1.00 93.56 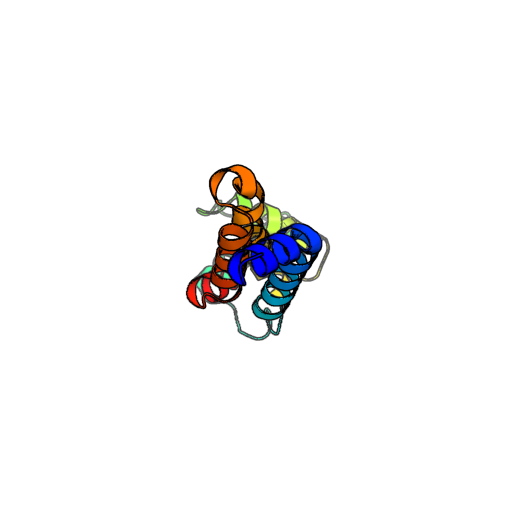73 LEU A N 1
ATOM 558 C CA . LEU A 1 73 ? 16.119 -5.076 -7.927 1.00 93.56 73 LEU A CA 1
ATOM 559 C C . LEU A 1 73 ? 15.082 -6.169 -8.208 1.00 93.56 73 LEU A C 1
ATOM 561 O O . LEU A 1 73 ? 15.425 -7.345 -8.237 1.00 93.56 73 LEU A O 1
ATOM 565 N N . LEU A 1 74 ? 13.816 -5.809 -8.435 1.00 95.06 74 LEU A N 1
ATOM 566 C CA . LEU A 1 74 ? 12.812 -6.799 -8.833 1.00 95.06 74 LEU A CA 1
ATOM 567 C C . LEU A 1 74 ? 13.092 -7.334 -10.236 1.00 95.06 74 LEU A C 1
ATOM 569 O O . LEU A 1 74 ? 13.010 -8.536 -10.445 1.00 95.06 74 LEU A O 1
ATOM 573 N N . PHE A 1 75 ? 13.464 -6.465 -11.174 1.00 95.38 75 PHE A N 1
ATOM 574 C CA . PHE A 1 75 ? 13.760 -6.850 -12.557 1.00 95.38 75 PHE A CA 1
ATOM 575 C C . PHE A 1 75 ? 15.093 -7.593 -12.726 1.00 95.38 75 PHE A C 1
ATOM 577 O O . PHE A 1 75 ? 15.325 -8.190 -13.774 1.00 95.38 75 PHE A O 1
ATOM 584 N N . SER A 1 76 ? 15.992 -7.551 -11.739 1.00 93.38 76 SER A N 1
ATOM 585 C CA . SER A 1 76 ? 17.197 -8.390 -11.739 1.00 93.38 76 SER A CA 1
ATOM 586 C C . SER A 1 76 ? 16.927 -9.797 -11.200 1.00 93.38 76 SER A C 1
ATOM 588 O O . SER A 1 76 ? 17.591 -10.744 -11.616 1.00 93.38 76 SER A O 1
ATOM 590 N N . LEU A 1 77 ? 15.953 -9.944 -10.295 1.00 94.62 77 LEU A N 1
ATOM 591 C CA . LEU A 1 77 ? 15.551 -11.229 -9.711 1.00 94.62 77 LEU A CA 1
ATOM 592 C C . LEU A 1 77 ? 14.472 -11.947 -10.533 1.00 94.62 77 LEU A C 1
ATOM 594 O O . LEU A 1 77 ? 14.423 -13.176 -10.548 1.00 94.62 77 LEU A O 1
ATOM 598 N N . PHE A 1 78 ? 13.607 -11.187 -11.199 1.00 93.81 78 PHE A N 1
ATOM 599 C CA . PHE A 1 78 ? 12.461 -11.668 -11.962 1.00 93.81 78 PHE A CA 1
ATOM 600 C C . PHE A 1 78 ? 12.424 -11.032 -13.351 1.00 93.81 78 PHE A C 1
ATOM 602 O O . PHE A 1 78 ? 12.995 -9.971 -13.584 1.00 93.81 78 PHE A O 1
ATOM 609 N N . GLU A 1 79 ? 11.696 -11.652 -14.277 1.00 91.12 79 GLU A N 1
ATOM 610 C CA . GLU A 1 79 ? 11.464 -11.057 -15.591 1.00 91.12 79 GLU A CA 1
ATOM 611 C C . GLU A 1 79 ? 10.644 -9.764 -15.472 1.00 91.12 79 GLU A C 1
ATOM 613 O O . GLU A 1 79 ? 9.624 -9.708 -14.777 1.00 91.12 79 GLU A O 1
ATOM 618 N N . ALA A 1 80 ? 11.090 -8.717 -16.166 1.00 92.12 80 ALA A N 1
ATOM 619 C CA . ALA A 1 80 ? 10.418 -7.429 -16.161 1.00 92.12 80 ALA A CA 1
ATOM 620 C C . ALA A 1 80 ? 9.029 -7.526 -16.799 1.00 92.12 80 ALA A C 1
ATOM 622 O O . ALA A 1 80 ? 8.876 -7.916 -17.955 1.00 92.12 80 ALA A O 1
ATOM 623 N N . ASN A 1 81 ? 8.008 -7.139 -16.040 1.00 93.06 81 ASN A N 1
ATOM 624 C CA . ASN A 1 81 ? 6.622 -7.132 -16.486 1.00 93.06 81 ASN A CA 1
ATOM 625 C C . ASN A 1 81 ? 5.823 -6.026 -15.773 1.00 93.06 81 ASN A C 1
ATOM 627 O O . ASN A 1 81 ? 6.290 -5.400 -14.816 1.00 93.06 81 ASN A O 1
ATOM 631 N N . ASN A 1 82 ? 4.584 -5.812 -16.222 1.00 94.06 82 ASN A N 1
ATOM 632 C CA . ASN A 1 82 ? 3.687 -4.788 -15.669 1.00 94.06 82 ASN A CA 1
ATOM 633 C C . ASN A 1 82 ? 3.395 -5.004 -14.173 1.00 94.06 82 ASN A C 1
ATOM 635 O O . ASN A 1 82 ? 3.197 -4.043 -13.431 1.00 94.06 82 ASN A O 1
ATOM 639 N N . PHE A 1 83 ? 3.370 -6.264 -13.722 1.00 94.62 83 PHE A N 1
ATOM 640 C CA . PHE A 1 83 ? 3.114 -6.608 -12.325 1.00 94.62 83 PHE A CA 1
ATOM 641 C C . PHE A 1 83 ? 4.247 -6.128 -11.413 1.00 94.62 83 PHE A C 1
ATOM 643 O O . PHE A 1 83 ? 3.987 -5.455 -10.419 1.00 94.62 83 PHE A O 1
ATOM 650 N N . PHE A 1 84 ? 5.498 -6.429 -11.764 1.00 95.31 84 PHE A N 1
ATOM 651 C CA . PHE A 1 84 ? 6.663 -6.051 -10.968 1.00 95.31 84 PHE A CA 1
ATOM 652 C C . PHE A 1 84 ? 6.955 -4.551 -11.026 1.00 95.31 84 PHE A C 1
ATOM 654 O O . PHE A 1 84 ? 7.454 -4.014 -10.042 1.00 95.31 84 PHE A O 1
ATOM 661 N N . ALA A 1 85 ? 6.569 -3.857 -12.104 1.00 94.38 85 ALA A N 1
ATOM 662 C CA . ALA A 1 85 ? 6.590 -2.395 -12.133 1.00 94.38 85 ALA A CA 1
ATOM 663 C C . ALA A 1 85 ? 5.685 -1.815 -11.026 1.00 94.38 85 ALA A C 1
ATOM 665 O O . ALA A 1 85 ? 6.113 -1.030 -10.190 1.00 94.38 85 ALA A O 1
ATOM 666 N N . ARG A 1 86 ? 4.442 -2.289 -10.918 1.00 95.25 86 ARG A N 1
ATOM 667 C CA . ARG A 1 86 ? 3.472 -1.764 -9.939 1.00 95.25 86 ARG A CA 1
ATOM 668 C C . ARG A 1 86 ? 3.555 -2.416 -8.552 1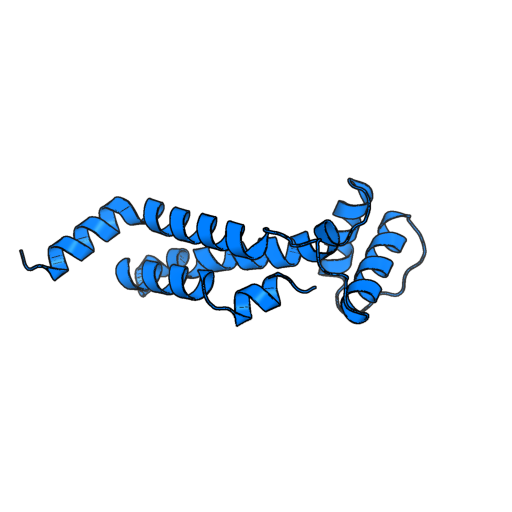.00 95.25 86 ARG A C 1
ATOM 670 O O . ARG A 1 86 ? 2.750 -2.100 -7.677 1.00 95.25 86 ARG A O 1
ATOM 677 N N . PHE A 1 87 ? 4.523 -3.304 -8.320 1.00 95.56 87 PHE A N 1
ATOM 678 C CA . PHE A 1 87 ? 4.634 -4.062 -7.072 1.00 95.56 87 PHE A CA 1
ATOM 679 C C . PHE A 1 87 ? 4.865 -3.158 -5.856 1.00 95.56 87 PHE A C 1
ATOM 681 O O . PHE A 1 87 ? 4.153 -3.271 -4.857 1.00 95.56 87 PHE A O 1
ATOM 688 N N . TRP A 1 88 ? 5.835 -2.243 -5.941 1.00 95.06 88 TRP A N 1
ATOM 689 C CA . TRP A 1 88 ? 6.161 -1.339 -4.836 1.00 95.06 88 TRP A CA 1
ATOM 690 C C . TRP A 1 88 ? 5.023 -0.359 -4.513 1.00 95.06 88 TRP A C 1
ATOM 692 O O . TRP A 1 88 ? 4.659 -0.284 -3.336 1.00 95.06 88 TRP A O 1
ATOM 702 N N . PRO A 1 89 ? 4.402 0.332 -5.495 1.00 94.75 89 PRO A N 1
ATOM 703 C CA . PRO A 1 89 ? 3.210 1.146 -5.252 1.00 94.75 89 PRO A CA 1
ATOM 704 C C . PRO A 1 89 ? 2.099 0.395 -4.509 1.00 94.75 89 PRO A C 1
ATOM 706 O O . PRO A 1 89 ? 1.567 0.899 -3.514 1.00 94.75 89 PRO A O 1
ATOM 709 N N . VAL A 1 90 ? 1.805 -0.846 -4.916 1.00 95.88 90 VAL A N 1
ATOM 710 C CA . VAL A 1 90 ? 0.775 -1.653 -4.253 1.00 95.88 90 VAL A CA 1
ATOM 711 C C . VAL A 1 90 ? 1.191 -2.019 -2.834 1.00 95.88 90 VAL A C 1
ATOM 713 O O . VAL A 1 90 ? 0.378 -1.894 -1.916 1.00 95.88 90 VAL A O 1
ATOM 716 N N . LEU A 1 91 ? 2.446 -2.428 -2.627 1.00 96.19 91 LEU A N 1
ATOM 717 C CA . LEU A 1 91 ? 2.964 -2.791 -1.308 1.00 96.19 91 LEU A CA 1
ATOM 718 C C . LEU A 1 91 ? 2.875 -1.619 -0.314 1.00 96.19 91 LEU A C 1
ATOM 720 O O . LEU A 1 91 ? 2.441 -1.798 0.829 1.00 96.19 91 LEU A O 1
ATOM 724 N N . PHE A 1 92 ? 3.226 -0.406 -0.746 1.00 95.19 92 PHE A N 1
ATOM 725 C CA . PHE A 1 92 ? 3.064 0.795 0.075 1.00 95.19 92 PHE A CA 1
ATOM 726 C C . PHE A 1 92 ? 1.588 1.122 0.319 1.00 95.19 92 PHE A C 1
ATOM 728 O O . PHE A 1 92 ? 1.202 1.396 1.458 1.00 95.19 92 PHE A O 1
ATOM 735 N N . GLY A 1 93 ? 0.743 1.006 -0.708 1.00 94.38 93 GLY A N 1
ATOM 736 C CA . GLY A 1 93 ? -0.696 1.236 -0.597 1.00 94.38 93 GLY A CA 1
ATOM 737 C C . GLY A 1 93 ? -1.394 0.304 0.397 1.00 94.38 93 GLY A C 1
ATOM 738 O O . GLY A 1 93 ? -2.223 0.762 1.182 1.00 94.38 93 GLY A O 1
ATOM 739 N N . ILE A 1 94 ? -1.042 -0.987 0.425 1.00 96.31 94 ILE A N 1
ATOM 740 C CA . ILE A 1 94 ? -1.610 -1.925 1.409 1.00 96.31 94 ILE A CA 1
ATOM 741 C C . ILE A 1 94 ? -1.096 -1.637 2.822 1.00 96.31 94 ILE A C 1
ATOM 743 O O . ILE A 1 94 ? -1.855 -1.728 3.783 1.00 96.31 94 ILE A O 1
ATOM 747 N N . THR A 1 95 ? 0.168 -1.230 2.960 1.00 95.75 95 THR A N 1
ATOM 748 C CA . THR A 1 95 ? 0.773 -0.937 4.265 1.00 95.75 95 THR A CA 1
ATOM 749 C C . THR A 1 95 ? 0.139 0.304 4.899 1.00 95.75 95 THR A C 1
ATOM 751 O O . THR A 1 95 ? -0.031 0.361 6.118 1.00 95.75 95 THR A O 1
ATOM 754 N N . MET A 1 96 ? -0.309 1.263 4.081 1.00 95.94 96 MET A N 1
ATOM 755 C CA . MET A 1 96 ? -1.003 2.471 4.536 1.00 95.94 96 MET A CA 1
ATOM 756 C C . MET A 1 96 ? -2.285 2.170 5.336 1.00 95.94 96 MET A C 1
ATOM 758 O O . MET A 1 96 ? -2.634 2.919 6.246 1.00 95.94 96 MET A O 1
ATOM 762 N N . VAL A 1 97 ? -2.947 1.038 5.077 1.00 96.25 97 VAL A N 1
ATOM 763 C CA . VAL A 1 97 ? -4.153 0.597 5.808 1.00 96.25 97 VAL A CA 1
ATOM 764 C C . VAL A 1 97 ? -3.874 0.351 7.293 1.00 96.25 97 VAL A C 1
ATOM 766 O O . VAL A 1 97 ? -4.771 0.489 8.121 1.00 96.25 97 VAL A O 1
ATOM 769 N N . MET A 1 98 ? -2.628 0.040 7.661 1.00 95.88 98 MET A N 1
ATOM 770 C CA . MET A 1 98 ? -2.238 -0.173 9.058 1.00 95.88 98 MET A CA 1
ATOM 771 C C . MET A 1 98 ? -1.972 1.123 9.829 1.00 95.88 98 MET A C 1
ATOM 773 O O . MET A 1 98 ? -1.929 1.097 11.061 1.00 95.88 98 MET A O 1
ATOM 777 N N . VAL A 1 99 ? -1.828 2.259 9.139 1.00 96.25 99 VAL A N 1
ATOM 778 C CA . VAL A 1 99 ? -1.466 3.548 9.748 1.00 96.25 99 VAL A CA 1
ATOM 779 C C . VAL A 1 99 ? -2.431 3.959 10.869 1.00 96.25 99 VAL A C 1
ATOM 781 O O . VAL A 1 99 ? -1.943 4.266 11.958 1.00 96.25 99 VAL A O 1
ATOM 784 N N . PRO A 1 100 ? -3.771 3.890 10.717 1.00 94.44 100 PRO A N 1
ATOM 785 C CA . PRO A 1 100 ? -4.691 4.232 11.805 1.00 94.44 100 PRO A CA 1
ATOM 786 C C . PRO A 1 100 ? -4.513 3.366 13.058 1.00 94.44 100 PRO A C 1
ATOM 788 O O . PRO A 1 100 ? -4.773 3.826 14.171 1.00 94.44 100 PRO A O 1
ATOM 791 N N . GLY A 1 101 ? -4.050 2.122 12.901 1.00 93.44 101 GLY A N 1
ATOM 792 C CA . GLY A 1 101 ? -3.768 1.219 14.015 1.00 93.44 101 GLY A CA 1
ATOM 793 C C . GLY A 1 101 ? -2.529 1.614 14.821 1.00 93.44 101 GLY A C 1
ATOM 794 O O . GLY A 1 101 ? -2.503 1.401 16.035 1.00 93.44 101 GLY A O 1
ATOM 795 N N . LEU A 1 102 ? -1.539 2.256 14.188 1.00 93.75 102 LEU A N 1
ATOM 796 C CA . LEU A 1 102 ? -0.362 2.806 14.876 1.00 93.75 102 LEU A CA 1
ATOM 797 C C . LEU A 1 102 ? -0.747 3.954 15.821 1.00 93.75 102 LEU A C 1
ATOM 799 O O . LEU A 1 102 ? -0.174 4.087 16.902 1.00 93.75 102 LEU A O 1
ATOM 803 N N . PHE A 1 103 ? -1.777 4.721 15.456 1.00 93.38 103 PHE A N 1
ATOM 804 C CA . PHE A 1 103 ? -2.311 5.842 16.236 1.00 93.38 103 PHE A CA 1
ATOM 805 C C . PHE A 1 103 ? -3.536 5.468 17.086 1.00 93.38 103 PHE A C 1
ATOM 807 O O . PHE A 1 103 ? -4.296 6.339 17.511 1.00 93.38 103 PHE A O 1
ATOM 814 N N . ARG A 1 104 ? -3.739 4.176 17.390 1.00 86.94 104 ARG A N 1
ATOM 815 C CA . ARG A 1 104 ? -4.896 3.715 18.186 1.00 86.94 104 ARG A CA 1
ATOM 816 C C . ARG A 1 104 ? -5.004 4.373 19.563 1.00 86.94 104 ARG A C 1
ATOM 818 O O . ARG A 1 104 ? -6.105 4.540 20.072 1.00 86.94 104 ARG A O 1
ATOM 825 N N . LYS A 1 105 ? -3.871 4.784 20.153 1.00 87.00 105 LYS A N 1
ATOM 826 C CA . LYS A 1 105 ? -3.844 5.490 21.445 1.00 87.00 105 LYS A CA 1
ATOM 827 C C . LYS A 1 105 ? -4.498 6.874 21.363 1.00 87.00 105 LYS A C 1
ATOM 829 O O . LYS A 1 105 ? -5.015 7.345 22.366 1.00 87.00 105 LYS A O 1
ATOM 834 N N . GLN A 1 106 ? -4.457 7.513 20.193 1.00 92.62 106 GLN A N 1
ATOM 835 C CA . GLN A 1 106 ? -5.032 8.833 19.938 1.00 92.62 106 GLN A CA 1
ATOM 836 C C . GLN A 1 106 ? -6.436 8.753 19.322 1.00 92.62 106 GLN A C 1
ATOM 838 O O . GLN A 1 106 ? -7.251 9.635 19.565 1.00 92.62 106 GLN A O 1
ATOM 843 N N . LEU A 1 107 ? -6.719 7.717 18.523 1.00 85.56 107 LEU A N 1
ATOM 844 C CA . LEU A 1 107 ? -7.937 7.625 17.710 1.00 85.56 107 LEU A CA 1
ATOM 845 C C . LEU A 1 107 ? -9.045 6.763 18.331 1.00 85.56 107 LEU A C 1
ATOM 847 O O . LEU A 1 107 ? -10.184 6.882 17.895 1.00 85.56 107 LEU A O 1
ATOM 851 N N . SER A 1 108 ? -8.766 5.967 19.370 1.00 90.38 108 SER A N 1
ATOM 852 C CA . SER A 1 108 ? -9.612 4.860 19.865 1.00 90.38 108 SER A CA 1
ATOM 853 C C . SER A 1 108 ? -9.739 3.695 18.874 1.00 90.38 108 SER A C 1
ATOM 855 O O . SER A 1 108 ? -9.582 3.854 17.662 1.00 90.38 108 SER A O 1
ATOM 857 N N . GLU A 1 109 ? -10.035 2.500 19.384 1.00 91.19 109 GLU A N 1
ATOM 858 C CA . GLU A 1 109 ? -10.090 1.263 18.601 1.00 91.19 109 GLU A CA 1
ATOM 859 C C . GLU A 1 109 ? -11.149 1.316 17.495 1.00 91.19 109 GLU A C 1
ATOM 861 O O . GLU A 1 109 ? -10.880 0.908 16.365 1.00 91.19 109 GLU A O 1
ATOM 866 N N . PHE A 1 110 ? -12.336 1.845 17.804 1.00 91.00 110 PHE A N 1
ATOM 867 C CA . PHE A 1 110 ? -13.437 1.961 16.847 1.00 91.00 110 PHE A CA 1
ATOM 868 C C . PHE A 1 110 ? -13.059 2.846 15.656 1.00 91.00 110 PHE A C 1
ATOM 870 O O . PHE A 1 110 ? -13.175 2.416 14.508 1.00 91.00 110 PHE A O 1
ATOM 877 N N . THR A 1 111 ? -12.541 4.050 15.913 1.00 93.12 111 THR A N 1
ATOM 878 C CA . THR A 1 111 ? -12.136 4.977 14.848 1.00 93.12 111 THR A CA 1
ATOM 879 C C . THR A 1 111 ? -10.966 4.426 14.043 1.00 93.12 111 THR A C 1
ATOM 881 O O . THR A 1 111 ? -10.980 4.533 12.821 1.00 93.12 111 THR A O 1
ATOM 884 N N . SER A 1 112 ? -9.971 3.799 14.685 1.00 95.06 112 SER A N 1
ATOM 885 C CA . SER A 1 112 ? -8.848 3.172 13.976 1.00 95.06 112 SER A CA 1
ATOM 886 C C . SER A 1 112 ? -9.322 2.092 13.003 1.00 95.06 112 SER A C 1
ATOM 888 O O . SER A 1 112 ? -8.860 2.063 11.864 1.00 95.06 112 SER A O 1
ATOM 890 N N . ILE A 1 113 ? -10.267 1.240 13.418 1.00 95.38 113 ILE A N 1
ATOM 891 C CA . ILE A 1 113 ? -10.834 0.197 12.553 1.00 95.38 113 ILE A CA 1
ATOM 892 C C . ILE A 1 113 ? -11.612 0.824 11.392 1.00 95.38 113 ILE A C 1
ATOM 894 O O . ILE A 1 113 ? -11.408 0.436 10.243 1.00 95.38 113 ILE A O 1
ATOM 898 N N . ILE A 1 114 ? -12.467 1.815 11.663 1.00 95.94 114 ILE A N 1
ATOM 899 C CA . ILE A 1 114 ? -13.233 2.500 10.611 1.00 95.94 114 ILE A CA 1
ATOM 900 C C . ILE A 1 114 ? -12.302 3.151 9.595 1.00 95.94 114 ILE A C 1
ATOM 902 O O . ILE A 1 114 ? -12.480 2.957 8.397 1.00 95.94 114 ILE A O 1
ATOM 906 N N . LEU A 1 115 ? -11.289 3.887 10.052 1.00 96.75 115 LEU A N 1
ATOM 907 C CA . LEU A 1 115 ? -10.323 4.534 9.170 1.00 96.75 115 LEU A CA 1
ATOM 908 C C . LEU A 1 115 ? -9.536 3.516 8.344 1.00 96.75 115 LEU A C 1
ATOM 910 O O . LEU A 1 115 ? -9.315 3.754 7.160 1.00 96.75 115 LEU A O 1
ATOM 914 N N . ALA A 1 116 ? -9.153 2.376 8.926 1.00 96.94 116 ALA A N 1
ATOM 915 C CA . ALA A 1 116 ? -8.484 1.313 8.182 1.00 96.94 116 ALA A CA 1
ATOM 916 C C . ALA A 1 116 ? -9.373 0.791 7.042 1.00 96.94 116 ALA A C 1
ATOM 918 O O . ALA A 1 116 ? -8.909 0.670 5.910 1.00 96.94 116 ALA A O 1
ATOM 919 N N . PHE A 1 117 ? -10.662 0.555 7.300 1.00 97.38 117 PHE A N 1
ATOM 920 C CA . PHE A 1 117 ? -11.602 0.135 6.260 1.00 97.38 117 PHE A CA 1
ATOM 921 C C . PHE A 1 117 ? -11.887 1.226 5.226 1.00 97.38 117 PHE A C 1
ATOM 923 O O . PHE A 1 117 ? -11.961 0.918 4.038 1.00 97.38 117 PHE A O 1
ATOM 930 N N . LEU A 1 118 ? -11.988 2.491 5.641 1.00 97.12 118 LEU A N 1
ATOM 931 C CA . LEU A 1 118 ? -12.116 3.612 4.711 1.00 97.12 118 LEU A CA 1
ATOM 932 C C . LEU A 1 118 ? -10.914 3.656 3.766 1.00 97.12 118 LEU A C 1
ATOM 934 O O . LEU A 1 118 ? -11.108 3.608 2.562 1.00 97.12 118 LEU A O 1
ATOM 938 N N . ILE A 1 119 ? -9.683 3.626 4.280 1.00 96.62 119 ILE A N 1
ATOM 939 C CA . ILE A 1 119 ? -8.456 3.597 3.462 1.00 96.62 119 ILE A CA 1
ATOM 940 C C . ILE A 1 119 ? -8.395 2.340 2.575 1.00 96.62 119 ILE A C 1
ATOM 942 O O . ILE A 1 119 ? -7.943 2.396 1.428 1.00 96.62 119 ILE A O 1
ATOM 946 N N . ALA A 1 120 ? -8.842 1.189 3.084 1.00 97.00 120 ALA A N 1
ATOM 947 C CA . ALA A 1 120 ? -8.833 -0.062 2.335 1.00 97.00 120 ALA A CA 1
ATOM 948 C C . ALA A 1 120 ? -9.739 -0.006 1.096 1.00 97.00 120 ALA A C 1
ATOM 950 O O . ALA A 1 120 ? -9.318 -0.495 0.044 1.00 97.00 120 ALA A O 1
ATOM 951 N N . PHE A 1 121 ? -10.927 0.598 1.224 1.00 96.81 121 PHE A N 1
ATOM 952 C CA . PHE A 1 121 ? -11.976 0.637 0.200 1.00 96.81 121 PHE A CA 1
ATOM 953 C C . PHE A 1 121 ? -12.081 1.963 -0.567 1.00 96.81 121 PHE A C 1
ATOM 955 O O . PHE A 1 121 ? -12.891 2.058 -1.487 1.00 96.81 121 PHE A O 1
ATOM 962 N N . GLU A 1 122 ? -11.290 2.980 -0.222 1.00 96.44 122 GLU A N 1
ATOM 963 C CA . GLU A 1 122 ? -11.310 4.261 -0.930 1.00 96.44 122 GLU A CA 1
ATOM 964 C C . GLU A 1 122 ? -10.774 4.081 -2.367 1.00 96.44 122 GLU A C 1
ATOM 966 O O . GLU A 1 122 ? -9.626 3.656 -2.555 1.00 96.44 122 GLU A O 1
ATOM 971 N N . PRO A 1 123 ? -11.593 4.355 -3.401 1.00 93.38 123 PRO A N 1
ATOM 972 C CA . PRO A 1 123 ? -11.250 4.036 -4.783 1.00 93.38 123 PRO A CA 1
ATOM 973 C C . PRO A 1 123 ? -10.070 4.853 -5.322 1.00 93.38 123 PRO A C 1
ATOM 975 O O . PRO A 1 123 ? -9.302 4.323 -6.126 1.00 93.38 123 PRO A O 1
ATOM 978 N N . GLY A 1 124 ? -9.884 6.100 -4.882 1.00 95.00 124 GLY A N 1
ATOM 979 C CA . GLY A 1 124 ? -8.754 6.941 -5.274 1.00 95.00 124 GLY A CA 1
ATOM 980 C C . GLY A 1 124 ? -7.413 6.369 -4.815 1.00 95.00 124 GLY A C 1
ATOM 981 O O . GLY A 1 124 ? -6.492 6.225 -5.612 1.00 95.00 124 GLY A O 1
ATOM 982 N N . LEU A 1 125 ? -7.312 5.949 -3.557 1.00 95.06 125 LEU A N 1
ATOM 983 C CA . LEU A 1 125 ? -6.137 5.316 -2.968 1.00 95.06 125 LEU A CA 1
ATOM 984 C C . LEU A 1 125 ? -5.879 3.945 -3.583 1.00 95.06 125 LEU A C 1
ATOM 986 O O . LEU A 1 125 ? -4.721 3.570 -3.766 1.00 95.06 125 LEU A O 1
ATOM 990 N N . VAL A 1 126 ? -6.927 3.188 -3.920 1.00 94.81 126 VAL A N 1
ATOM 991 C CA . VAL A 1 126 ? -6.770 1.943 -4.682 1.00 94.81 126 VAL A CA 1
ATOM 992 C C . VAL A 1 126 ? -6.179 2.243 -6.059 1.00 94.81 126 VAL A C 1
ATOM 994 O O . VAL A 1 126 ? -5.181 1.621 -6.416 1.00 94.81 126 VAL A O 1
ATOM 997 N N . ALA A 1 127 ? -6.726 3.212 -6.798 1.00 93.56 127 ALA A N 1
ATOM 998 C CA . ALA A 1 127 ? -6.227 3.591 -8.118 1.00 93.56 127 ALA A CA 1
ATOM 999 C C . ALA A 1 127 ? -4.767 4.068 -8.066 1.00 93.56 127 ALA A C 1
ATOM 1001 O O . ALA A 1 127 ? -3.935 3.532 -8.793 1.00 93.56 127 ALA A O 1
ATOM 1002 N N . LEU A 1 128 ? -4.439 4.979 -7.144 1.00 93.19 128 LEU A N 1
ATOM 1003 C CA . LEU A 1 128 ? -3.085 5.510 -6.960 1.00 93.19 128 LEU A CA 1
ATOM 1004 C C . LEU A 1 128 ? -2.083 4.429 -6.553 1.00 93.19 128 LEU A C 1
ATOM 1006 O O . LEU A 1 128 ? -0.970 4.396 -7.060 1.00 93.19 128 LEU A O 1
ATOM 1010 N N . SER A 1 129 ? -2.472 3.503 -5.673 1.00 93.12 129 SER A N 1
ATOM 1011 C CA . SER A 1 129 ? -1.587 2.397 -5.285 1.00 93.12 129 SER A CA 1
ATOM 1012 C C . SER A 1 129 ? -1.321 1.405 -6.417 1.00 93.12 129 SER A C 1
ATOM 1014 O O . SER A 1 129 ? -0.364 0.646 -6.345 1.00 93.12 129 SER A O 1
ATOM 1016 N N . ARG A 1 130 ? -2.171 1.382 -7.450 1.00 93.00 130 ARG A N 1
ATOM 1017 C CA . ARG A 1 130 ? -2.022 0.515 -8.624 1.00 93.00 130 ARG A CA 1
ATOM 1018 C C . ARG A 1 130 ? -1.319 1.215 -9.786 1.00 93.00 130 ARG A C 1
ATOM 1020 O O . ARG A 1 130 ? -1.132 0.573 -10.814 1.00 93.00 130 ARG A O 1
ATOM 1027 N N . SER A 1 131 ? -0.951 2.484 -9.633 1.00 88.88 131 SER A N 1
ATOM 1028 C CA . SER A 1 131 ? -0.161 3.244 -10.602 1.00 88.88 131 SER A CA 1
ATOM 1029 C C . SER A 1 131 ? 1.252 3.482 -10.079 1.00 88.88 131 SER A C 1
ATOM 1031 O O . SER A 1 131 ? 1.431 3.664 -8.874 1.00 88.88 131 SER A O 1
ATOM 1033 N N . ALA A 1 132 ? 2.232 3.484 -10.979 1.00 82.00 132 ALA A N 1
ATOM 1034 C CA . ALA A 1 132 ? 3.610 3.882 -10.685 1.00 82.00 132 ALA A CA 1
ATOM 1035 C C . ALA A 1 132 ? 3.932 5.306 -11.166 1.00 82.00 132 ALA A C 1
ATOM 1037 O O . ALA A 1 132 ? 3.340 5.748 -12.177 1.00 82.00 132 ALA A O 1
#

Secondary structure (DSSP, 8-state):
--HHHHHHHHHHHTHHHHHHHHHHHHHHHHHTTTTTSPPPHHHHHHHHHHHHHHTT------S-HHHHHHHHHHHHHS---HHHHSHHHHHHHHHHTTHHHHTHHHH-HHHHHHHHHHHHH-HHHHHHHT--

Sequence (132 aa):
MTFLEKINSLLNRYFILFMLIALVSAAFLRFVNLGASNLTDHEASIALQALHSSKGQEWVIGGQPGYVGLTSLLFSLFEANNFFARFWPVLFGITMVMVPGLFRKQLSEFTSIILAFLIAFEPGLVALSRSA

Foldseek 3Di:
DDPVVVVQVVLVVCLVVLLVVLLVLLLCLQLVCLQVDDADPVLVLLLVQLLCVLVVHDHDDDPCNPLSVCLVVVCVVDPRGSNSSLVVLSVVLSVVLCVLVVVCVPQPSVRSSVSSNCSSPVVVSSVRSSHD